Protein AF-A0A938KM50-F1 (afdb_monomer_lite)

pLDDT: mean 82.85, std 13.25, range [47.59, 97.44]

Radius of gyration: 20.13 Å; chains: 1; bounding box: 41×35×63 Å

Sequence (153 aa):
MSAPVLSPDGKWLAYYSIESGRREIFVSPFPNVTDGRWQISQEGGFQPLWSRDGKELFYVAGMAFPAPLMVATVQPDGGKFTVGARKPVWNANPPPPYFINTSALVTRTYDLSPDNQRFIVLKDVKPTDALEQIVIVQNWTEELKRRVPRPAK

Foldseek 3Di:
DADWDAALVRQKIWAWDCPVVATWIKIATPPCRVLDIDTAADQHWDAWDADNVRQKIWTFGHDDFPTFIKIWGWDDDPSDIDTHDIDTPDPDVVHDRQRDPPVVDNYHQKDADNVRPDMDGHRDDDPVRPDPDDDDDDPVVVVCVVPDDDPDD

Structure (mmCIF, N/CA/C/O backbone):
data_AF-A0A938KM50-F1
#
_entry.id   AF-A0A938KM50-F1
#
loop_
_atom_site.group_PDB
_atom_site.id
_atom_site.type_symbol
_atom_site.label_atom_id
_atom_site.label_alt_id
_atom_site.label_comp_id
_atom_site.label_asym_id
_atom_site.label_entity_id
_atom_site.label_seq_id
_atom_site.pdbx_PDB_ins_code
_atom_site.Cartn_x
_atom_site.Cartn_y
_atom_site.Cartn_z
_atom_site.occupancy
_atom_site.B_iso_or_equiv
_atom_site.auth_seq_id
_atom_site.auth_comp_id
_atom_site.auth_asym_id
_atom_site.auth_atom_id
_atom_site.pdbx_PDB_model_num
ATOM 1 N N . MET A 1 1 ? 7.347 12.741 -3.544 1.00 53.66 1 MET A N 1
ATOM 2 C CA . MET A 1 1 ? 6.291 12.304 -2.603 1.00 53.66 1 MET A 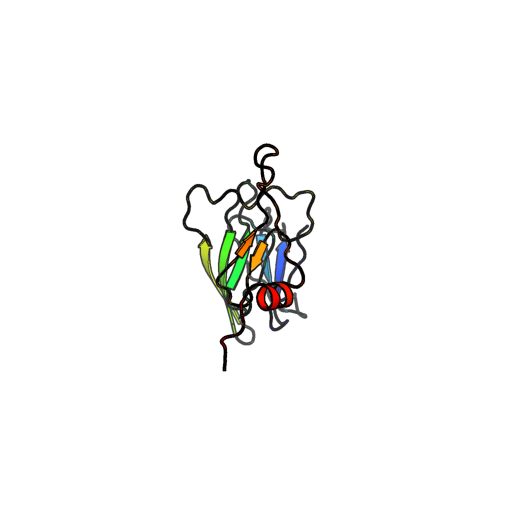CA 1
ATOM 3 C C . MET A 1 1 ? 5.400 11.335 -3.361 1.00 53.66 1 MET A C 1
ATOM 5 O O . MET A 1 1 ? 5.012 11.707 -4.455 1.00 53.66 1 MET A O 1
ATOM 9 N N . SER A 1 2 ? 5.143 10.113 -2.880 1.00 66.12 2 SER A N 1
ATOM 10 C CA . SER A 1 2 ? 4.123 9.249 -3.505 1.00 66.12 2 SER A CA 1
ATOM 11 C C . SER A 1 2 ? 2.729 9.684 -3.061 1.00 66.12 2 SER A C 1
ATOM 13 O O . SER A 1 2 ? 2.527 9.922 -1.870 1.00 66.12 2 SER A O 1
ATOM 15 N N . ALA A 1 3 ? 1.778 9.769 -3.988 1.00 77.25 3 ALA A N 1
ATOM 16 C CA . ALA A 1 3 ? 0.405 10.131 -3.654 1.00 77.25 3 ALA A CA 1
ATOM 17 C C . ALA A 1 3 ? -0.239 9.094 -2.705 1.00 77.25 3 ALA A C 1
ATOM 19 O O . ALA A 1 3 ? 0.058 7.899 -2.823 1.00 77.25 3 ALA A O 1
ATOM 20 N N . PRO A 1 4 ? -1.100 9.522 -1.765 1.00 90.44 4 PRO A N 1
ATOM 21 C CA . PRO A 1 4 ? -1.930 8.602 -1.000 1.00 90.44 4 PRO A CA 1
ATOM 22 C C . PRO A 1 4 ? -2.954 7.923 -1.925 1.00 90.44 4 PRO A C 1
ATOM 24 O O . PRO A 1 4 ? -3.322 8.473 -2.965 1.00 90.44 4 PRO A O 1
ATOM 27 N N . VAL A 1 5 ? -3.414 6.726 -1.563 1.00 94.31 5 VAL A N 1
ATOM 28 C CA . VAL A 1 5 ? -4.319 5.915 -2.394 1.00 94.31 5 VAL A CA 1
ATOM 29 C C . VAL A 1 5 ? -5.508 5.401 -1.590 1.00 94.31 5 VAL A C 1
ATOM 31 O O . VAL A 1 5 ? -5.349 4.880 -0.484 1.00 94.31 5 VAL A O 1
ATOM 34 N N . LEU A 1 6 ? -6.703 5.528 -2.163 1.00 95.44 6 LEU A N 1
ATOM 35 C CA . LEU A 1 6 ? -7.912 4.923 -1.614 1.00 95.44 6 LEU A CA 1
ATOM 36 C C . LEU A 1 6 ? -7.975 3.435 -1.971 1.00 95.44 6 LEU A C 1
ATOM 38 O O . LEU A 1 6 ? -7.536 3.011 -3.041 1.00 95.44 6 LEU A O 1
ATOM 42 N N . SER A 1 7 ? -8.530 2.660 -1.051 1.00 95.06 7 SER A N 1
ATOM 43 C CA . SER A 1 7 ? -8.966 1.280 -1.280 1.00 95.06 7 SER A CA 1
ATOM 44 C C . SER A 1 7 ? -10.073 1.220 -2.340 1.00 95.06 7 SER A C 1
ATOM 46 O O . SER A 1 7 ? -10.755 2.223 -2.567 1.00 95.06 7 SER A O 1
ATOM 48 N N . PRO A 1 8 ? -10.288 0.058 -2.988 1.00 94.56 8 PRO A N 1
ATOM 49 C CA . PRO A 1 8 ? -11.304 -0.086 -4.033 1.00 94.56 8 PRO A CA 1
ATOM 50 C C . PRO A 1 8 ? -12.728 0.259 -3.579 1.00 94.56 8 PRO A C 1
ATOM 52 O O . PRO A 1 8 ? -13.525 0.733 -4.383 1.00 94.56 8 PRO A O 1
ATOM 55 N N . ASP A 1 9 ? -13.043 0.043 -2.299 1.00 93.19 9 ASP A N 1
ATOM 56 C CA . ASP A 1 9 ? -14.339 0.382 -1.701 1.00 93.19 9 ASP A CA 1
ATOM 57 C C . ASP A 1 9 ? -14.418 1.830 -1.181 1.00 93.19 9 ASP A C 1
ATOM 59 O O . ASP A 1 9 ? -15.466 2.256 -0.695 1.00 93.19 9 ASP A O 1
ATOM 63 N N . GLY A 1 10 ? -13.320 2.588 -1.277 1.00 94.19 10 GLY A N 1
ATOM 64 C CA . GLY A 1 10 ? -13.217 3.978 -0.844 1.00 94.19 10 GLY A CA 1
ATOM 65 C C . GLY A 1 10 ? -13.193 4.189 0.672 1.00 94.19 10 GLY A C 1
ATOM 66 O O . GLY A 1 10 ? -13.206 5.341 1.102 1.00 94.19 10 GLY A O 1
ATOM 67 N N . LYS A 1 11 ? -13.149 3.129 1.492 1.00 93.38 11 LYS A N 1
ATOM 68 C CA . LYS A 1 11 ? -13.280 3.230 2.961 1.00 93.38 11 LYS A CA 1
ATOM 69 C C . LYS A 1 11 ? -11.959 3.366 3.706 1.00 93.38 11 LYS A C 1
ATOM 71 O O . LYS A 1 11 ? -11.952 3.653 4.899 1.00 93.38 11 LYS A O 1
ATOM 76 N N . TRP A 1 12 ? -10.846 3.151 3.017 1.00 95.12 12 TRP A N 1
ATOM 77 C CA . TRP A 1 12 ? -9.501 3.147 3.594 1.00 95.12 12 TRP A CA 1
ATOM 78 C C . TRP A 1 12 ? -8.533 3.955 2.749 1.00 95.12 12 TRP A C 1
ATOM 80 O O . TRP A 1 12 ? -8.498 3.795 1.528 1.00 95.12 12 TRP A O 1
ATOM 90 N N . LEU A 1 13 ? -7.711 4.764 3.409 1.00 95.81 13 LEU A N 1
ATOM 91 C CA . LEU A 1 13 ? -6.647 5.560 2.815 1.00 95.81 13 LEU A CA 1
ATOM 92 C C . LEU A 1 13 ? -5.294 4.960 3.190 1.00 95.81 13 LEU A C 1
ATOM 94 O O . LEU A 1 13 ? -4.959 4.900 4.371 1.00 95.81 13 LEU A O 1
ATOM 98 N N . ALA A 1 14 ? -4.503 4.561 2.197 1.00 95.94 14 ALA A N 1
ATOM 99 C CA . ALA A 1 14 ? -3.110 4.177 2.385 1.00 95.94 14 ALA A CA 1
ATOM 100 C C . ALA A 1 14 ? -2.182 5.339 2.017 1.00 95.94 14 ALA A C 1
ATOM 102 O O . ALA A 1 14 ? -2.334 5.977 0.974 1.00 95.94 14 ALA A O 1
ATOM 103 N N . TYR A 1 15 ? -1.199 5.607 2.865 1.00 94.06 15 TYR A N 1
ATOM 104 C CA . TYR A 1 15 ? -0.263 6.716 2.708 1.00 94.06 15 TYR A CA 1
ATOM 105 C C . TYR A 1 15 ? 1.056 6.385 3.401 1.00 94.06 15 TYR A C 1
ATOM 107 O O . TYR A 1 15 ? 1.122 5.437 4.178 1.00 94.06 15 TYR A O 1
ATOM 115 N N . TYR A 1 16 ? 2.112 7.152 3.133 1.00 91.56 16 TYR A N 1
ATOM 116 C CA . TYR A 1 16 ? 3.327 7.069 3.941 1.00 91.56 16 TYR A CA 1
ATOM 117 C C . TYR A 1 16 ? 3.451 8.286 4.856 1.00 91.56 16 TYR A C 1
ATOM 119 O O . TYR A 1 16 ? 3.029 9.385 4.500 1.00 91.56 16 TYR A O 1
ATOM 127 N N . SER A 1 17 ? 4.069 8.099 6.017 1.00 90.38 17 SER A N 1
ATOM 128 C CA . SER A 1 17 ? 4.442 9.174 6.941 1.00 90.38 17 SER A CA 1
ATOM 129 C C . SER A 1 17 ? 5.839 8.913 7.503 1.00 90.38 17 SER A C 1
ATOM 131 O O . SER A 1 17 ? 6.312 7.778 7.490 1.00 90.38 17 SER A O 1
ATOM 133 N N . ILE A 1 18 ? 6.515 9.974 7.947 1.00 89.69 18 ILE A N 1
ATOM 134 C CA . ILE A 1 18 ? 7.859 9.933 8.550 1.00 89.69 18 ILE A CA 1
ATOM 135 C C . ILE A 1 18 ? 7.843 10.085 10.076 1.00 89.69 18 ILE A C 1
ATOM 137 O O . ILE A 1 18 ? 8.901 10.170 10.689 1.00 89.69 18 ILE A O 1
ATOM 141 N N . GLU A 1 19 ? 6.664 10.131 10.695 1.00 84.56 19 GLU A N 1
ATOM 142 C CA . GLU A 1 19 ? 6.505 10.372 12.139 1.00 84.56 19 GLU A CA 1
ATOM 143 C C . GLU A 1 19 ? 7.198 9.324 13.020 1.00 84.56 19 GLU A C 1
ATOM 145 O O . GLU A 1 19 ? 7.619 9.635 14.127 1.00 84.56 19 GLU A O 1
ATOM 150 N N . SER A 1 20 ? 7.385 8.100 12.521 1.00 80.25 20 SER A N 1
ATOM 151 C CA . SER A 1 20 ? 8.136 7.038 13.202 1.00 80.25 20 SER A CA 1
ATOM 152 C C . SER A 1 20 ? 9.662 7.177 13.075 1.00 80.25 20 SER A C 1
ATOM 154 O O . SER A 1 20 ? 10.389 6.238 13.386 1.00 80.25 20 SER A O 1
ATOM 156 N N . GLY A 1 21 ? 10.172 8.299 12.553 1.00 86.19 21 GLY A N 1
ATOM 157 C CA . GLY A 1 21 ? 11.599 8.519 12.269 1.00 86.19 21 GLY A CA 1
ATOM 158 C C . GLY A 1 21 ? 12.087 7.898 10.952 1.00 86.19 21 GLY A C 1
ATOM 159 O O . GLY A 1 21 ? 13.230 8.100 10.547 1.00 86.19 21 GLY A O 1
ATOM 160 N N . ARG A 1 22 ? 11.215 7.171 10.244 1.00 88.94 22 ARG A N 1
ATOM 161 C CA . ARG A 1 22 ? 11.428 6.595 8.908 1.00 88.94 22 ARG A CA 1
ATOM 162 C C . ARG A 1 22 ? 10.114 6.640 8.134 1.00 88.94 22 ARG A C 1
ATOM 164 O O . ARG A 1 22 ? 9.051 6.565 8.735 1.00 88.94 22 ARG A O 1
ATOM 171 N N . ARG A 1 23 ? 10.187 6.749 6.801 1.00 89.50 23 ARG A N 1
ATOM 172 C CA . ARG A 1 23 ? 9.017 6.604 5.920 1.00 89.50 23 ARG A CA 1
ATOM 173 C C . ARG A 1 23 ? 8.403 5.227 6.111 1.00 89.50 23 ARG A C 1
ATOM 175 O O . ARG A 1 23 ? 9.030 4.267 5.694 1.00 89.50 23 ARG A O 1
ATOM 182 N N . GLU A 1 24 ? 7.209 5.139 6.668 1.00 94.19 24 GLU A N 1
ATOM 183 C CA . GLU A 1 24 ? 6.443 3.897 6.780 1.00 94.19 24 GLU A CA 1
ATOM 184 C C . GLU A 1 24 ? 5.068 4.078 6.131 1.00 94.19 24 GLU A C 1
ATOM 186 O O . GLU A 1 24 ? 4.515 5.179 6.144 1.00 94.19 24 GLU A O 1
ATOM 191 N N . ILE A 1 25 ? 4.518 3.002 5.570 1.00 95.44 25 ILE A N 1
ATOM 192 C CA . ILE A 1 25 ? 3.155 2.930 5.053 1.00 95.44 25 ILE A CA 1
ATOM 193 C C . ILE A 1 25 ? 2.188 2.734 6.213 1.00 95.44 25 ILE A C 1
ATOM 195 O O . ILE A 1 25 ? 2.353 1.830 7.035 1.00 95.44 25 ILE A O 1
ATOM 199 N N . PHE A 1 26 ? 1.140 3.539 6.221 1.00 95.69 26 PHE A N 1
ATOM 200 C CA . PHE A 1 26 ? 0.022 3.457 7.140 1.00 95.69 26 PHE A CA 1
ATOM 201 C C . PHE A 1 26 ? -1.289 3.375 6.367 1.00 95.69 26 PHE A C 1
ATOM 203 O O . PHE A 1 26 ? -1.384 3.825 5.223 1.00 95.69 26 PHE A O 1
ATOM 210 N N . VAL A 1 27 ? -2.298 2.815 7.024 1.00 96.06 27 VAL A N 1
ATOM 211 C CA . VAL A 1 27 ? -3.691 2.845 6.587 1.00 96.06 27 VAL A CA 1
ATOM 212 C C . VAL A 1 27 ? -4.537 3.505 7.668 1.00 96.06 27 VAL A C 1
ATOM 214 O O . VAL A 1 27 ? -4.340 3.222 8.848 1.00 96.06 27 VAL A O 1
ATOM 217 N N . SER A 1 28 ? -5.483 4.346 7.260 1.00 95.06 28 SER A N 1
ATOM 218 C CA . SER A 1 28 ? -6.514 4.942 8.118 1.00 95.06 28 SER A CA 1
ATOM 219 C C . SER A 1 28 ? -7.890 4.828 7.457 1.00 95.06 28 SER A C 1
ATOM 221 O O . SER A 1 28 ? -7.953 4.667 6.232 1.00 95.06 28 SER A O 1
ATOM 223 N N . PRO A 1 29 ? -8.997 4.907 8.218 1.00 94.50 29 PRO A N 1
ATOM 224 C CA . PRO A 1 29 ? -10.331 4.954 7.639 1.00 94.50 29 PRO A CA 1
ATOM 225 C C . PRO A 1 29 ? -10.491 6.235 6.815 1.00 94.50 29 PRO A C 1
ATOM 227 O O . PRO A 1 29 ? -9.834 7.243 7.069 1.00 94.50 29 PRO A O 1
ATOM 230 N N . PHE A 1 30 ? -11.368 6.211 5.822 1.00 93.62 30 PHE A N 1
ATOM 231 C CA . PHE A 1 30 ? -11.696 7.368 5.001 1.00 93.62 30 PHE A CA 1
ATOM 232 C C . PHE A 1 30 ? -13.220 7.493 4.873 1.00 93.62 30 PHE A C 1
ATOM 234 O O . PHE A 1 30 ? -13.888 6.485 4.635 1.00 93.62 30 PHE A O 1
ATOM 241 N N . PRO A 1 31 ? -13.791 8.700 5.037 1.00 93.75 31 PRO A N 1
ATOM 242 C CA . PRO A 1 31 ? -13.117 9.992 5.241 1.00 93.75 31 PRO A CA 1
ATOM 243 C C . PRO A 1 31 ? -12.597 10.242 6.669 1.00 93.75 31 PRO A C 1
ATOM 245 O O . PRO A 1 31 ? -11.815 11.169 6.873 1.00 93.75 31 PRO A O 1
ATOM 248 N N . ASN A 1 32 ? -12.978 9.419 7.649 1.00 92.75 32 ASN A N 1
ATOM 249 C CA . ASN A 1 32 ? -12.645 9.638 9.059 1.00 92.75 32 ASN A CA 1
ATOM 250 C C . ASN A 1 32 ? -11.219 9.176 9.419 1.00 92.75 32 ASN A C 1
ATOM 252 O O . ASN A 1 32 ? -11.019 8.208 10.153 1.00 92.75 32 ASN A O 1
ATOM 256 N N . VAL A 1 33 ? -10.206 9.880 8.917 1.00 92.62 33 VAL A N 1
ATOM 257 C CA . VAL A 1 33 ? -8.786 9.505 9.082 1.00 92.62 33 VAL A CA 1
ATOM 258 C C . VAL A 1 33 ? -8.287 9.506 10.534 1.00 92.62 33 VAL A C 1
ATOM 260 O O . VAL A 1 33 ? -7.219 8.968 10.813 1.00 92.62 33 VAL A O 1
ATOM 263 N N . THR A 1 34 ? -9.049 10.082 11.465 1.00 91.62 34 THR A N 1
ATOM 264 C CA . THR A 1 34 ? -8.740 10.131 12.902 1.00 91.62 34 THR A CA 1
ATOM 265 C C . THR A 1 34 ? -9.213 8.907 13.683 1.00 91.62 34 THR A C 1
ATOM 267 O O . THR A 1 34 ? -8.754 8.702 14.802 1.00 91.62 34 THR A O 1
ATOM 270 N N . ASP A 1 35 ? -10.099 8.084 13.112 1.00 91.06 35 ASP A N 1
ATOM 271 C CA . ASP A 1 35 ? -10.762 6.974 13.823 1.00 91.06 35 ASP A CA 1
ATOM 272 C C . ASP A 1 35 ? -9.856 5.744 13.987 1.00 91.06 35 ASP A C 1
ATOM 274 O O . ASP A 1 35 ? -10.210 4.763 14.641 1.00 91.06 35 ASP A O 1
ATOM 278 N N . GLY A 1 36 ? -8.666 5.779 13.393 1.00 91.31 36 GLY A N 1
ATOM 279 C CA . GLY A 1 36 ? -7.678 4.733 13.557 1.00 91.31 36 GLY A CA 1
ATOM 280 C C . GLY A 1 36 ? -6.510 4.878 12.602 1.00 91.31 36 GLY A C 1
ATOM 281 O O . GLY A 1 36 ? -6.558 5.588 11.593 1.00 91.31 36 GLY A O 1
ATOM 282 N N . ARG A 1 37 ? -5.430 4.178 12.932 1.00 92.56 37 ARG A N 1
ATOM 283 C CA . ARG A 1 37 ? -4.246 4.104 12.090 1.00 92.56 37 ARG A CA 1
ATOM 284 C C . ARG A 1 37 ? -3.535 2.784 12.312 1.00 92.56 37 ARG A C 1
ATOM 286 O O . ARG A 1 37 ? -3.231 2.418 13.445 1.00 92.56 37 ARG A O 1
ATOM 293 N N . TRP A 1 38 ? -3.219 2.106 11.220 1.00 94.75 38 TRP A N 1
ATOM 294 C CA . TRP A 1 38 ? -2.533 0.821 11.230 1.00 94.75 38 TRP A CA 1
ATOM 295 C C . TRP A 1 38 ? -1.254 0.914 10.421 1.00 94.75 38 TRP A C 1
ATOM 297 O O . TRP A 1 38 ? -1.262 1.330 9.264 1.00 94.75 38 TRP A O 1
ATOM 307 N N . GLN A 1 39 ? -0.145 0.525 11.039 1.00 95.56 39 GLN A N 1
ATOM 308 C CA . GLN A 1 39 ? 1.145 0.476 10.371 1.00 95.56 39 GLN A CA 1
ATOM 309 C C . GLN A 1 39 ? 1.244 -0.777 9.493 1.00 95.56 39 GLN A C 1
ATOM 311 O O . GLN A 1 39 ? 1.116 -1.913 9.962 1.00 95.56 39 GLN A O 1
ATOM 316 N N . ILE A 1 40 ? 1.498 -0.563 8.205 1.00 96.56 40 ILE A N 1
ATOM 317 C CA . ILE A 1 40 ? 1.627 -1.624 7.210 1.00 96.56 40 ILE A CA 1
ATOM 318 C C . ILE A 1 40 ? 3.084 -2.033 7.053 1.00 96.56 40 ILE A C 1
ATOM 320 O O . ILE A 1 40 ? 3.388 -3.203 7.244 1.00 96.56 40 ILE A O 1
ATOM 324 N N . SER A 1 41 ? 4.001 -1.116 6.749 1.00 95.00 41 SER A N 1
ATOM 325 C CA . SER A 1 41 ? 5.421 -1.467 6.612 1.00 95.00 41 SER A CA 1
ATOM 326 C C . SER A 1 41 ? 6.149 -1.391 7.956 1.00 95.00 41 SER A C 1
ATOM 328 O O . SER A 1 41 ? 5.747 -0.643 8.842 1.00 95.00 41 SER A O 1
ATOM 330 N N . GLN A 1 42 ? 7.205 -2.188 8.128 1.00 92.25 42 GLN A N 1
ATOM 331 C CA . GLN A 1 42 ? 7.997 -2.233 9.371 1.00 92.25 42 GLN A CA 1
ATOM 332 C C . GLN A 1 42 ? 9.478 -1.877 9.164 1.00 92.25 42 GLN A C 1
ATOM 334 O O . GLN A 1 42 ? 10.186 -1.602 10.128 1.00 92.25 42 GLN A O 1
ATOM 339 N N . GLU A 1 43 ? 9.944 -1.845 7.916 1.00 89.12 43 GLU A N 1
ATOM 340 C CA . GLU A 1 43 ? 11.348 -1.611 7.544 1.00 89.12 43 GLU A CA 1
ATOM 341 C C . GLU A 1 43 ? 11.481 -0.460 6.541 1.00 89.12 43 GLU A C 1
ATOM 343 O O . GLU A 1 43 ? 12.425 -0.363 5.760 1.00 89.12 43 GLU A O 1
ATOM 348 N N . GLY A 1 44 ? 10.511 0.441 6.561 1.00 90.31 44 GLY A N 1
ATOM 349 C CA . GLY A 1 44 ? 10.365 1.513 5.609 1.00 90.31 44 GLY A CA 1
ATOM 350 C C . GLY A 1 44 ? 9.446 1.141 4.452 1.00 90.31 44 GLY A C 1
ATOM 351 O O . GLY A 1 44 ? 9.329 -0.028 4.076 1.00 90.31 44 GLY A O 1
ATOM 352 N N . GLY A 1 45 ? 8.821 2.146 3.848 1.00 90.25 45 GLY A N 1
ATOM 353 C CA . GLY A 1 45 ? 8.038 1.937 2.646 1.00 90.25 45 GLY A CA 1
ATOM 354 C C . GLY A 1 45 ? 7.581 3.202 1.930 1.00 90.25 45 GLY A C 1
ATOM 355 O O . GLY A 1 45 ? 7.509 4.293 2.499 1.00 90.25 45 GLY A O 1
ATOM 356 N N . PHE A 1 46 ? 7.280 3.040 0.645 1.00 88.50 46 PHE A N 1
ATOM 357 C CA . PHE A 1 46 ? 6.728 4.071 -0.231 1.00 88.50 46 PHE A CA 1
ATOM 358 C C . PHE A 1 46 ? 5.869 3.440 -1.337 1.00 88.50 46 PHE A C 1
ATOM 360 O O . PHE A 1 46 ? 5.864 2.222 -1.518 1.00 88.50 46 PHE A O 1
ATOM 367 N N . GLN A 1 47 ? 5.142 4.284 -2.082 1.00 90.00 47 GLN A N 1
ATOM 368 C CA . GLN A 1 47 ? 4.334 3.870 -3.238 1.00 90.00 47 GLN A CA 1
ATOM 369 C C . GLN A 1 47 ? 3.306 2.760 -2.922 1.00 90.00 47 GLN A C 1
ATOM 371 O O . GLN A 1 47 ? 3.381 1.671 -3.498 1.00 90.00 47 GLN A O 1
ATOM 376 N N . PRO A 1 48 ? 2.342 3.016 -2.020 1.00 94.06 48 PRO A N 1
ATOM 377 C CA . PRO A 1 48 ? 1.294 2.047 -1.726 1.00 94.06 48 PRO A CA 1
ATOM 378 C C . PRO A 1 48 ? 0.392 1.782 -2.947 1.00 94.06 48 PRO A C 1
ATOM 380 O O . PRO A 1 48 ? 0.113 2.679 -3.752 1.00 94.06 48 PRO A O 1
ATOM 383 N N . LEU A 1 49 ? -0.096 0.548 -3.063 1.00 95.00 49 LEU A N 1
ATOM 384 C CA . LEU A 1 49 ? -1.109 0.130 -4.031 1.00 95.00 49 LEU A CA 1
ATOM 385 C C . LEU A 1 49 ? -2.015 -0.936 -3.417 1.00 95.00 49 LEU A C 1
ATOM 387 O O . LEU A 1 49 ? -1.542 -1.983 -2.985 1.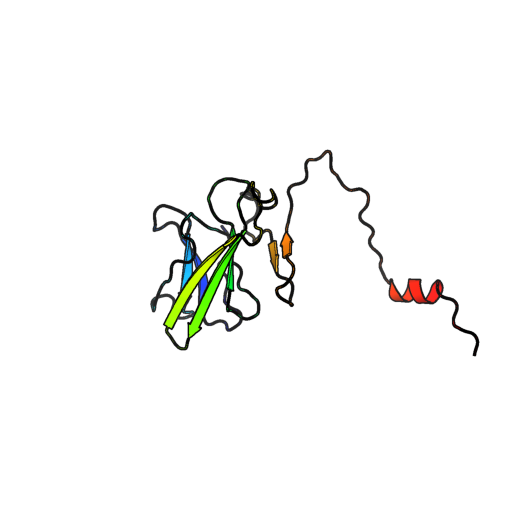00 95.00 49 LEU A O 1
ATOM 391 N N . TRP A 1 50 ? -3.322 -0.695 -3.430 1.00 96.06 50 TRP A N 1
ATOM 392 C CA . TRP A 1 50 ? -4.302 -1.716 -3.082 1.00 96.06 50 TRP A CA 1
ATOM 393 C C . TRP A 1 50 ? -4.452 -2.738 -4.210 1.00 96.06 50 TRP A C 1
ATOM 395 O O . TRP A 1 50 ? -4.536 -2.381 -5.386 1.00 96.06 50 TRP A O 1
ATOM 405 N N . SER A 1 51 ? -4.541 -4.009 -3.833 1.00 95.62 51 SER A N 1
ATOM 406 C CA . SER A 1 51 ? -5.157 -5.048 -4.665 1.00 95.62 51 SER A CA 1
ATOM 407 C C . SER A 1 51 ? -6.578 -4.656 -5.068 1.00 95.62 51 SER A C 1
ATOM 409 O O . SER A 1 51 ? -7.267 -3.918 -4.359 1.00 95.62 51 SER A O 1
ATOM 411 N N . ARG A 1 52 ? -7.051 -5.180 -6.203 1.00 93.38 52 ARG A N 1
ATOM 412 C CA . ARG A 1 52 ? -8.396 -4.866 -6.713 1.00 93.38 52 ARG A CA 1
ATOM 413 C C . ARG A 1 52 ? -9.522 -5.367 -5.813 1.00 93.38 52 ARG A C 1
ATOM 415 O O . ARG A 1 52 ? -10.599 -4.786 -5.832 1.00 93.38 52 ARG A O 1
ATOM 422 N N . ASP A 1 53 ? -9.274 -6.416 -5.034 1.00 92.62 53 ASP A N 1
ATOM 423 C CA . ASP A 1 53 ? -10.240 -6.972 -4.084 1.00 92.62 53 ASP A CA 1
ATOM 424 C C . ASP A 1 53 ? -10.133 -6.346 -2.681 1.00 92.62 53 ASP A C 1
ATOM 426 O O . ASP A 1 53 ? -10.930 -6.675 -1.805 1.00 92.62 53 ASP A O 1
ATOM 430 N N . GLY A 1 54 ? -9.168 -5.442 -2.466 1.00 93.62 54 GLY A N 1
ATOM 431 C CA . GLY A 1 54 ? -8.964 -4.726 -1.209 1.00 93.62 54 GLY A CA 1
ATOM 432 C C . GLY A 1 54 ? -8.375 -5.567 -0.073 1.00 93.62 54 GLY A C 1
ATOM 433 O O . GLY A 1 54 ? -8.347 -5.089 1.060 1.00 93.62 54 GLY A O 1
ATOM 434 N N . LYS A 1 55 ? -7.906 -6.795 -0.338 1.00 93.94 55 LYS A N 1
ATOM 435 C CA . LYS A 1 55 ? -7.412 -7.732 0.696 1.00 93.94 55 LYS A CA 1
ATOM 436 C C . LYS A 1 55 ? -5.900 -7.729 0.871 1.00 93.94 55 LYS A C 1
ATOM 438 O O . LYS A 1 55 ? -5.364 -8.335 1.796 1.00 93.94 55 LYS A O 1
ATOM 443 N N . GLU A 1 56 ? -5.199 -7.047 -0.017 1.00 96.44 56 GLU A N 1
ATOM 444 C CA . GLU A 1 56 ? -3.749 -6.906 -0.001 1.00 96.44 56 GLU A CA 1
ATOM 445 C C . GLU A 1 56 ? -3.333 -5.463 -0.295 1.00 96.44 56 GLU A C 1
ATOM 447 O O . GLU A 1 56 ? -3.958 -4.774 -1.111 1.00 96.44 56 GLU A O 1
ATOM 452 N N . LEU A 1 57 ? -2.243 -5.031 0.339 1.00 96.69 57 LEU A N 1
ATOM 453 C CA . LEU A 1 57 ? -1.572 -3.767 0.068 1.00 96.69 57 LEU A CA 1
ATOM 454 C C . LEU A 1 57 ? -0.120 -4.025 -0.342 1.00 96.69 57 LEU A C 1
ATOM 456 O O . LEU A 1 57 ? 0.674 -4.568 0.430 1.00 96.69 57 LEU A O 1
ATOM 460 N N . PHE A 1 58 ? 0.223 -3.595 -1.550 1.00 95.31 58 PHE A N 1
ATOM 461 C CA . PHE A 1 58 ? 1.569 -3.632 -2.100 1.00 95.31 58 PHE A CA 1
ATOM 462 C C . PHE A 1 58 ? 2.306 -2.333 -1.791 1.00 95.31 58 PHE A C 1
ATOM 464 O O . PHE A 1 58 ? 1.702 -1.258 -1.748 1.00 95.31 58 PHE A O 1
ATOM 471 N N . TYR A 1 59 ? 3.611 -2.424 -1.563 1.00 93.31 59 TYR A N 1
ATOM 472 C CA . TYR A 1 59 ? 4.471 -1.268 -1.329 1.00 93.31 59 TYR A CA 1
ATOM 473 C C . TYR A 1 59 ? 5.930 -1.615 -1.605 1.00 93.31 59 TYR A C 1
ATOM 475 O O . TYR A 1 59 ? 6.347 -2.763 -1.466 1.00 93.31 59 TYR A O 1
ATOM 483 N N . VAL A 1 60 ? 6.728 -0.615 -1.962 1.00 89.88 60 VAL A N 1
ATOM 484 C CA . VAL A 1 60 ? 8.179 -0.784 -2.075 1.00 89.88 60 VAL A CA 1
ATOM 485 C C . VAL A 1 60 ? 8.790 -0.570 -0.696 1.00 89.88 60 VAL A C 1
ATOM 487 O O . VAL A 1 60 ? 8.496 0.447 -0.069 1.00 89.88 60 VAL A O 1
ATOM 490 N N . ALA A 1 61 ? 9.590 -1.517 -0.206 1.00 88.94 61 ALA A N 1
ATOM 491 C CA . ALA A 1 61 ? 10.166 -1.483 1.139 1.00 88.94 61 ALA A CA 1
ATOM 492 C C . ALA A 1 61 ? 11.575 -0.881 1.189 1.00 88.94 61 ALA A C 1
ATOM 494 O O . ALA A 1 61 ? 12.356 -0.991 0.249 1.00 88.94 61 ALA A O 1
ATOM 495 N N . GLY A 1 62 ? 11.920 -0.303 2.339 1.00 83.44 62 GLY A N 1
ATOM 496 C CA . GLY A 1 62 ? 13.259 0.217 2.600 1.00 83.44 62 GLY A CA 1
ATOM 497 C C . GLY A 1 62 ? 13.518 1.626 2.064 1.00 83.44 62 GLY A C 1
ATOM 498 O O . GLY A 1 62 ? 12.643 2.317 1.539 1.00 83.44 62 GLY A O 1
ATOM 499 N N . MET A 1 63 ? 14.757 2.079 2.259 1.00 73.25 63 MET A N 1
ATOM 500 C CA . MET A 1 63 ? 15.264 3.359 1.743 1.00 73.25 63 MET A CA 1
ATOM 501 C C . MET A 1 63 ? 16.448 3.201 0.779 1.00 73.25 63 MET A C 1
ATOM 503 O O . MET A 1 63 ? 16.867 4.186 0.174 1.00 73.25 63 MET A O 1
ATOM 507 N N . ALA A 1 64 ? 16.990 1.987 0.660 1.00 75.50 64 ALA A N 1
ATOM 508 C CA . ALA A 1 64 ? 18.096 1.657 -0.228 1.00 75.50 64 ALA A CA 1
ATOM 509 C C . ALA A 1 64 ? 17.567 1.074 -1.541 1.00 75.50 64 ALA A C 1
ATOM 511 O O . ALA A 1 64 ? 16.521 0.428 -1.560 1.00 75.50 64 ALA A O 1
ATOM 512 N N . PHE A 1 65 ? 18.307 1.297 -2.624 1.00 75.94 65 PHE A N 1
ATOM 513 C CA . PHE A 1 65 ? 17.985 0.772 -3.944 1.00 75.94 65 PHE A CA 1
ATOM 514 C C . PHE A 1 65 ? 19.059 -0.235 -4.384 1.00 75.94 65 PHE A C 1
ATOM 516 O O . PHE A 1 65 ? 20.242 0.020 -4.145 1.00 75.94 65 PHE A O 1
ATOM 523 N N . PRO A 1 66 ? 18.683 -1.346 -5.039 1.00 76.38 66 PRO A N 1
ATOM 524 C CA . PRO A 1 66 ? 17.314 -1.735 -5.380 1.00 76.38 66 PRO A CA 1
ATOM 525 C C . PRO A 1 66 ? 16.486 -2.136 -4.152 1.00 76.38 66 PRO A C 1
ATOM 527 O O . PRO A 1 66 ? 17.016 -2.652 -3.171 1.00 76.38 66 PRO A O 1
ATOM 530 N N . ALA A 1 67 ? 15.183 -1.880 -4.222 1.00 80.38 67 ALA A N 1
ATOM 531 C CA . ALA A 1 67 ? 14.248 -2.123 -3.129 1.00 80.38 67 ALA A CA 1
ATOM 532 C C . ALA A 1 67 ? 13.291 -3.283 -3.459 1.00 80.38 67 ALA A C 1
ATOM 534 O O . ALA A 1 67 ? 12.865 -3.404 -4.611 1.00 80.38 67 ALA A O 1
ATOM 535 N N . PRO A 1 68 ? 12.915 -4.136 -2.491 1.00 86.38 68 PRO A N 1
ATOM 536 C CA . PRO A 1 68 ? 11.928 -5.182 -2.726 1.00 86.38 68 PRO A CA 1
ATOM 537 C C . PRO A 1 68 ? 10.508 -4.605 -2.805 1.00 86.38 68 PRO A C 1
ATOM 539 O O . PRO A 1 68 ? 10.139 -3.709 -2.041 1.00 86.38 68 PRO A O 1
ATOM 542 N N . LEU A 1 69 ? 9.681 -5.178 -3.682 1.00 89.56 69 LEU A N 1
ATOM 543 C CA . LEU A 1 69 ? 8.230 -5.030 -3.593 1.00 89.56 69 LEU A CA 1
ATOM 544 C C . LEU A 1 69 ? 7.701 -6.012 -2.555 1.00 89.56 69 LEU A C 1
ATOM 546 O O . LEU A 1 69 ? 7.958 -7.215 -2.633 1.00 89.56 69 LEU A O 1
ATOM 550 N N . MET A 1 70 ? 6.938 -5.491 -1.612 1.00 93.44 70 MET A N 1
ATOM 551 C CA . MET A 1 70 ? 6.315 -6.236 -0.533 1.00 93.44 70 MET A CA 1
ATOM 552 C C . MET A 1 70 ? 4.806 -6.253 -0.717 1.00 93.44 70 MET A C 1
ATOM 554 O O . MET A 1 70 ? 4.226 -5.340 -1.304 1.00 93.44 70 MET A O 1
ATOM 558 N N . VAL A 1 71 ? 4.178 -7.281 -0.162 1.00 95.75 71 VAL A N 1
ATOM 559 C CA . VAL A 1 71 ? 2.732 -7.382 -0.004 1.00 95.75 71 VAL A CA 1
ATOM 560 C C . VAL A 1 71 ? 2.403 -7.617 1.463 1.00 95.75 71 VAL A C 1
ATOM 562 O O . VAL A 1 71 ? 3.035 -8.448 2.120 1.00 95.75 71 VAL A O 1
ATOM 565 N N . ALA A 1 72 ? 1.421 -6.880 1.973 1.00 97.44 72 ALA A N 1
ATOM 566 C CA . ALA A 1 72 ? 0.795 -7.119 3.264 1.00 97.44 72 ALA A CA 1
ATOM 567 C C . ALA A 1 72 ? -0.658 -7.553 3.057 1.00 97.44 72 ALA A C 1
ATOM 569 O O . ALA A 1 72 ? -1.412 -6.869 2.367 1.00 97.44 72 ALA A O 1
ATOM 570 N N . THR A 1 73 ? -1.071 -8.654 3.685 1.00 96.75 73 THR A N 1
ATOM 571 C CA . THR A 1 73 ? -2.493 -9.030 3.729 1.00 96.75 73 THR A CA 1
ATOM 572 C C . THR A 1 73 ? -3.227 -8.125 4.709 1.00 96.75 73 THR A C 1
ATOM 574 O O . THR A 1 73 ? -2.738 -7.898 5.819 1.00 96.75 73 THR A O 1
ATOM 577 N N . VAL A 1 74 ? -4.409 -7.656 4.339 1.00 95.69 74 VAL A N 1
ATOM 578 C CA . VAL A 1 74 ? -5.241 -6.765 5.146 1.00 95.69 74 VAL A CA 1
ATOM 579 C C . VAL A 1 74 ? -6.678 -7.268 5.152 1.00 95.69 74 VAL A C 1
ATOM 581 O O . VAL A 1 74 ? -7.197 -7.722 4.135 1.00 95.69 74 VAL A O 1
ATOM 584 N N . GLN A 1 75 ? -7.322 -7.219 6.314 1.00 90.81 75 GLN A N 1
ATOM 585 C CA . GLN A 1 75 ? -8.733 -7.573 6.450 1.00 90.81 75 GLN A CA 1
ATOM 586 C C . GLN A 1 75 ? -9.474 -6.385 7.058 1.00 90.81 75 GLN A C 1
ATOM 588 O O . GLN A 1 75 ? -9.435 -6.186 8.277 1.00 90.81 75 GLN A O 1
ATOM 593 N N . PRO A 1 76 ? -10.108 -5.562 6.211 1.00 79.31 76 PRO A N 1
ATOM 594 C CA . PRO A 1 76 ? -11.065 -4.576 6.670 1.00 79.31 76 PRO A CA 1
ATOM 595 C C . PRO A 1 76 ? -12.405 -5.265 6.971 1.00 79.31 76 PRO A C 1
ATOM 597 O O . PRO A 1 76 ? -13.071 -5.758 6.065 1.00 79.31 76 PRO A O 1
ATOM 600 N N . ASP A 1 77 ? -12.813 -5.289 8.237 1.00 71.94 77 ASP A N 1
ATOM 601 C CA . ASP A 1 77 ? -14.097 -5.832 8.690 1.00 71.94 77 ASP A CA 1
ATOM 602 C C . ASP A 1 77 ? -14.875 -4.776 9.482 1.00 71.94 77 ASP A C 1
ATOM 604 O O . ASP A 1 77 ? -14.623 -4.565 10.667 1.00 71.94 77 ASP A O 1
ATOM 608 N N . GLY A 1 78 ? -15.801 -4.077 8.816 1.00 59.22 78 GLY A N 1
ATOM 609 C CA . GLY A 1 78 ? -16.883 -3.328 9.474 1.00 59.22 78 GLY A CA 1
ATOM 610 C C . GLY A 1 78 ? -16.486 -2.313 10.562 1.00 59.22 78 GLY A C 1
ATOM 611 O O . GLY A 1 78 ? -17.324 -1.986 11.394 1.00 59.22 78 GLY A O 1
ATOM 612 N N . GLY A 1 79 ? -15.237 -1.830 10.584 1.00 61.72 79 GLY A N 1
ATOM 613 C CA . GLY A 1 79 ? -14.692 -0.938 11.624 1.00 61.72 79 GLY A CA 1
ATOM 614 C C . GLY A 1 79 ? -13.445 -1.473 12.343 1.00 61.72 79 GLY A C 1
ATOM 615 O O . GLY A 1 79 ? -12.769 -0.726 13.045 1.00 61.72 79 GLY A O 1
ATOM 616 N N . LYS A 1 80 ? -13.083 -2.742 12.138 1.00 76.69 80 LYS A N 1
ATOM 617 C CA . LYS A 1 80 ? -11.796 -3.319 12.538 1.00 76.69 80 LYS A CA 1
ATOM 618 C C . LYS A 1 80 ? -10.919 -3.497 11.307 1.00 76.69 80 LYS A C 1
ATOM 620 O O . LYS A 1 80 ? -11.363 -4.004 10.283 1.00 76.69 80 LYS A O 1
ATOM 625 N N . PHE A 1 81 ? -9.663 -3.089 11.415 1.00 89.69 81 PHE A N 1
ATOM 626 C CA . PHE A 1 81 ? -8.657 -3.331 10.391 1.00 89.69 81 PHE A CA 1
ATOM 627 C C . PHE A 1 81 ? -7.566 -4.201 10.994 1.00 89.69 81 PHE A C 1
ATOM 629 O O . PHE A 1 81 ? -7.003 -3.863 12.039 1.00 89.69 81 PHE A O 1
ATOM 636 N N . THR A 1 82 ? -7.271 -5.331 10.361 1.00 93.56 82 THR A N 1
ATOM 637 C CA . THR A 1 82 ? -6.158 -6.184 10.778 1.00 93.56 82 THR A CA 1
ATOM 638 C C . THR A 1 82 ? -5.110 -6.252 9.682 1.00 93.56 82 THR A C 1
ATOM 640 O O . THR A 1 82 ? -5.419 -6.320 8.491 1.00 93.56 82 THR A O 1
ATOM 643 N N . VAL A 1 83 ? -3.845 -6.208 10.104 1.00 96.19 83 VAL A N 1
ATOM 644 C CA . VAL A 1 83 ? -2.695 -6.365 9.214 1.00 96.19 83 VAL A CA 1
ATOM 645 C C . VAL A 1 83 ? -2.093 -7.735 9.469 1.00 96.19 83 VAL A C 1
ATOM 647 O O . VAL A 1 83 ? -1.583 -7.996 10.559 1.00 96.19 83 VAL A O 1
ATOM 650 N N . GLY A 1 84 ? -2.164 -8.604 8.470 1.00 95.19 84 GLY A N 1
ATOM 651 C CA . GLY A 1 84 ? -1.609 -9.950 8.525 1.00 95.19 84 GLY A CA 1
ATOM 652 C C . GLY A 1 84 ? -0.136 -10.003 8.114 1.00 95.19 84 GLY A C 1
ATOM 653 O O . GLY A 1 84 ? 0.656 -9.103 8.407 1.00 95.19 84 GLY A O 1
ATOM 654 N N . ALA A 1 85 ? 0.244 -11.092 7.448 1.00 94.31 85 ALA A N 1
ATOM 655 C CA . ALA A 1 85 ? 1.626 -11.342 7.056 1.00 94.31 85 ALA A CA 1
ATOM 656 C C . ALA A 1 85 ? 2.125 -10.324 6.019 1.00 94.31 85 ALA A C 1
ATOM 658 O O . ALA A 1 85 ? 1.370 -9.869 5.158 1.00 94.31 85 ALA A O 1
ATOM 659 N N . ARG A 1 86 ? 3.424 -10.011 6.095 1.00 95.50 86 ARG A N 1
ATOM 660 C CA . ARG A 1 86 ? 4.160 -9.199 5.120 1.00 95.50 86 ARG A CA 1
ATOM 661 C C . ARG A 1 86 ? 5.219 -10.081 4.479 1.00 95.50 86 ARG A C 1
ATOM 663 O O . ARG A 1 86 ? 5.978 -10.728 5.197 1.00 95.50 86 ARG A O 1
ATOM 670 N N . LYS A 1 87 ? 5.271 -10.129 3.154 1.00 93.81 87 LYS A N 1
ATOM 671 C CA . LYS A 1 87 ? 6.256 -10.938 2.424 1.00 93.81 87 LYS A CA 1
ATOM 672 C C . LYS A 1 87 ? 6.682 -10.242 1.134 1.00 93.81 87 LYS A C 1
ATOM 674 O O . LYS A 1 87 ? 5.904 -9.445 0.605 1.00 93.81 87 LYS A O 1
ATOM 679 N N . PRO A 1 88 ? 7.884 -10.524 0.614 1.00 91.62 88 PRO A N 1
ATOM 680 C CA . PRO A 1 88 ? 8.260 -10.041 -0.704 1.00 91.62 88 PRO A CA 1
ATOM 681 C C . PRO A 1 88 ? 7.371 -10.684 -1.775 1.00 91.62 88 PRO A C 1
ATOM 683 O O . PRO A 1 88 ? 7.009 -11.859 -1.676 1.00 91.62 88 PRO A O 1
ATOM 686 N N . VAL A 1 89 ? 7.021 -9.911 -2.805 1.00 90.44 89 VAL A N 1
ATOM 687 C CA . VAL A 1 89 ? 6.257 -10.403 -3.966 1.00 90.44 89 VAL A CA 1
ATOM 688 C C . VAL A 1 89 ? 7.073 -11.433 -4.748 1.00 90.44 89 VAL A C 1
ATOM 690 O O . VAL A 1 89 ? 6.529 -12.432 -5.212 1.00 90.44 89 VAL A O 1
ATOM 693 N N . TRP A 1 90 ? 8.389 -11.227 -4.836 1.00 84.56 90 TRP A N 1
ATOM 694 C CA . TRP A 1 90 ? 9.324 -12.181 -5.427 1.00 84.56 90 TRP A CA 1
ATOM 695 C C . TRP A 1 90 ? 10.274 -12.716 -4.369 1.00 84.56 90 TRP A C 1
ATOM 697 O O . TRP A 1 90 ? 10.925 -11.949 -3.665 1.00 84.56 90 TRP A O 1
ATOM 707 N N . ASN A 1 91 ? 10.416 -14.037 -4.310 1.00 74.94 91 ASN A N 1
ATOM 708 C CA . ASN A 1 91 ? 11.426 -14.677 -3.478 1.00 74.94 91 ASN A CA 1
ATOM 709 C C . ASN A 1 91 ? 12.777 -14.710 -4.218 1.00 74.94 91 ASN A C 1
ATOM 711 O O . ASN A 1 91 ? 13.205 -15.759 -4.694 1.00 74.94 91 ASN A O 1
ATOM 715 N N . ALA A 1 92 ? 13.400 -13.543 -4.397 1.00 68.06 92 ALA A N 1
ATOM 716 C CA . ALA A 1 92 ? 14.691 -13.386 -5.068 1.00 68.06 92 ALA A CA 1
ATOM 717 C C . ALA A 1 92 ? 15.665 -12.592 -4.187 1.00 68.06 92 ALA A C 1
ATOM 719 O O . ALA A 1 92 ? 15.273 -11.611 -3.553 1.00 68.06 92 ALA A O 1
ATOM 720 N N . ASN A 1 93 ? 16.931 -13.019 -4.158 1.00 65.69 93 ASN A N 1
ATOM 721 C CA . ASN A 1 93 ? 18.004 -12.366 -3.412 1.00 65.69 93 ASN A CA 1
ATOM 722 C C . ASN A 1 93 ? 19.255 -12.200 -4.308 1.00 65.69 93 ASN A C 1
ATOM 724 O O . ASN A 1 93 ? 19.860 -13.215 -4.661 1.00 65.69 93 ASN A O 1
ATOM 728 N N . PRO A 1 94 ? 19.654 -10.969 -4.684 1.00 66.38 94 PRO A N 1
ATOM 729 C CA . PRO A 1 94 ? 19.008 -9.704 -4.335 1.00 66.38 94 PRO A CA 1
ATOM 730 C C . PRO A 1 94 ? 17.626 -9.564 -5.000 1.00 66.38 94 PRO A C 1
ATOM 732 O O . PRO A 1 94 ? 17.372 -10.203 -6.027 1.00 66.38 94 PRO A O 1
ATOM 735 N N . PRO A 1 95 ? 16.719 -8.746 -4.434 1.00 66.00 95 PRO A N 1
ATOM 736 C CA . PRO A 1 95 ? 15.455 -8.445 -5.086 1.00 66.00 95 PRO A CA 1
ATOM 737 C C . PRO A 1 95 ? 15.719 -7.892 -6.493 1.00 66.00 95 PRO A C 1
ATOM 739 O O . PRO A 1 95 ? 16.728 -7.206 -6.705 1.00 66.00 95 PRO A O 1
ATOM 742 N N . PRO A 1 96 ? 14.839 -8.178 -7.467 1.00 68.62 96 PRO A N 1
ATOM 743 C CA . PRO A 1 96 ? 15.044 -7.716 -8.827 1.00 68.62 96 PRO A CA 1
ATOM 744 C C . PRO A 1 96 ? 15.215 -6.190 -8.842 1.00 68.62 96 PRO A C 1
ATOM 746 O O . PRO A 1 96 ? 14.465 -5.498 -8.145 1.00 68.62 96 PRO A O 1
ATOM 749 N N . PRO A 1 97 ? 16.159 -5.637 -9.624 1.00 65.88 97 PRO A N 1
ATOM 750 C CA . PRO A 1 97 ? 16.532 -4.227 -9.549 1.00 65.88 97 PRO A CA 1
ATOM 751 C C . PRO A 1 97 ? 15.520 -3.298 -10.239 1.00 65.88 97 PRO A C 1
ATOM 753 O O . PRO A 1 97 ? 15.896 -2.346 -10.913 1.00 65.88 97 PRO A O 1
ATOM 756 N N . TYR A 1 98 ? 14.225 -3.593 -10.129 1.00 68.88 98 TYR A N 1
ATOM 757 C CA . TYR A 1 98 ? 13.176 -2.846 -10.814 1.00 68.88 98 TYR A CA 1
ATOM 758 C C . TYR A 1 98 ? 12.815 -1.550 -10.090 1.00 68.88 98 TYR A C 1
ATOM 760 O O . TYR A 1 98 ? 12.456 -0.571 -10.728 1.00 68.88 98 TYR A O 1
ATOM 768 N N . PHE A 1 99 ? 12.928 -1.508 -8.763 1.00 70.38 99 PHE A N 1
ATOM 769 C CA . PHE A 1 99 ? 12.581 -0.311 -8.003 1.00 70.38 99 PHE A CA 1
ATOM 770 C C . PHE A 1 99 ? 13.841 0.508 -7.794 1.00 70.38 99 PHE A C 1
ATOM 772 O O . PHE A 1 99 ? 14.743 0.096 -7.066 1.00 70.38 99 PHE A O 1
ATOM 779 N N . ILE A 1 100 ? 13.895 1.641 -8.484 1.00 64.12 100 ILE A N 1
ATOM 780 C CA . ILE A 1 100 ? 15.032 2.558 -8.537 1.00 64.12 100 ILE A CA 1
ATOM 781 C C . ILE A 1 100 ? 14.720 3.865 -7.820 1.00 64.12 100 ILE A C 1
ATOM 783 O O . ILE A 1 100 ? 13.563 4.164 -7.514 1.00 64.12 100 ILE A O 1
ATOM 787 N N . ASN A 1 101 ? 15.759 4.662 -7.563 1.00 61.41 101 ASN A N 1
ATOM 788 C CA . ASN A 1 101 ? 15.596 5.978 -6.967 1.00 61.41 101 ASN A CA 1
ATOM 789 C C . ASN A 1 101 ? 14.916 6.927 -7.951 1.00 61.41 101 ASN A C 1
ATOM 791 O O . ASN A 1 101 ? 15.562 7.628 -8.724 1.00 61.41 101 ASN A O 1
ATOM 795 N N . THR A 1 102 ? 13.593 6.979 -7.897 1.00 57.72 102 THR A N 1
ATOM 796 C CA . THR A 1 102 ? 12.813 7.908 -8.702 1.00 57.72 102 THR A CA 1
ATOM 797 C C . THR A 1 102 ? 12.595 9.215 -7.960 1.00 57.72 102 THR A C 1
ATOM 799 O O . THR A 1 102 ? 11.474 9.705 -7.912 1.00 57.72 102 THR A O 1
ATOM 802 N N . SER A 1 103 ? 13.632 9.804 -7.362 1.00 53.56 103 SER A N 1
ATOM 803 C CA . SER A 1 103 ? 13.540 11.130 -6.727 1.00 53.56 103 SER A CA 1
ATOM 804 C C . SER A 1 103 ? 12.893 12.189 -7.640 1.00 53.56 103 SER A C 1
ATOM 806 O O . SER A 1 103 ? 12.276 13.124 -7.134 1.00 53.56 103 SER A O 1
ATOM 808 N N . ALA A 1 104 ? 12.948 11.992 -8.964 1.00 51.25 104 ALA A N 1
ATOM 809 C CA . ALA A 1 104 ? 12.251 12.783 -9.979 1.00 51.25 104 ALA A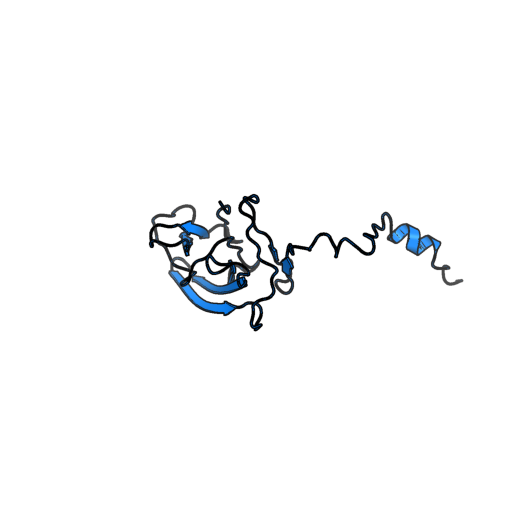 CA 1
ATOM 810 C C . ALA A 1 104 ? 10.777 12.390 -10.254 1.00 51.25 104 ALA A C 1
ATOM 812 O O . ALA A 1 104 ? 10.026 13.206 -10.781 1.00 51.25 104 ALA A O 1
ATOM 813 N N . LEU A 1 105 ? 10.328 11.173 -9.917 1.00 55.38 105 LEU A N 1
ATOM 814 C CA . LEU A 1 105 ? 8.940 10.735 -10.103 1.00 55.38 105 LEU A CA 1
ATOM 815 C C . LEU A 1 105 ? 8.155 10.847 -8.792 1.00 55.38 105 LEU A C 1
ATOM 817 O O . LEU A 1 105 ? 8.411 10.163 -7.802 1.00 55.38 105 LEU A O 1
ATOM 821 N N . VAL A 1 106 ? 7.115 11.676 -8.813 1.00 58.91 106 VAL A N 1
ATOM 822 C CA . VAL A 1 106 ? 6.097 11.780 -7.750 1.00 58.91 106 VAL A CA 1
ATOM 823 C C . VAL A 1 106 ? 5.087 10.619 -7.760 1.00 58.91 106 VAL A C 1
ATOM 825 O O . VAL A 1 106 ? 4.138 10.608 -6.980 1.00 58.91 106 VAL A O 1
ATOM 828 N N . THR A 1 107 ? 5.273 9.622 -8.627 1.00 69.75 107 THR A N 1
ATOM 829 C CA . THR A 1 107 ? 4.294 8.556 -8.877 1.00 69.75 107 THR A CA 1
ATOM 830 C C . THR A 1 107 ? 4.830 7.160 -8.549 1.00 69.75 107 THR A C 1
ATOM 832 O O . THR A 1 107 ? 6.018 6.964 -8.287 1.00 69.75 107 THR A O 1
ATOM 835 N N . ARG A 1 108 ? 3.918 6.187 -8.519 1.00 83.62 108 ARG A N 1
ATOM 836 C CA . ARG A 1 108 ? 4.203 4.758 -8.384 1.00 83.62 108 ARG A CA 1
ATOM 837 C C . ARG A 1 108 ? 4.903 4.243 -9.646 1.00 83.62 108 ARG A C 1
ATOM 839 O O . ARG A 1 108 ? 4.506 4.595 -10.751 1.00 83.62 108 ARG A O 1
ATOM 846 N N . THR A 1 109 ? 5.930 3.408 -9.489 1.00 82.69 109 THR A N 1
ATOM 847 C CA . THR A 1 109 ? 6.711 2.845 -10.613 1.00 82.69 109 THR A CA 1
ATOM 848 C C . THR A 1 109 ? 6.237 1.462 -11.045 1.00 82.69 109 THR A C 1
ATOM 850 O O . THR A 1 109 ? 6.906 0.789 -11.825 1.00 82.69 109 THR A O 1
ATOM 853 N N . TYR A 1 110 ? 5.096 1.019 -10.530 1.00 88.56 110 TYR A N 1
ATOM 854 C CA . TYR A 1 110 ? 4.503 -0.269 -10.840 1.00 88.56 110 TYR A CA 1
ATOM 855 C C . TYR A 1 110 ? 2.978 -0.193 -10.827 1.00 88.56 110 TYR A C 1
ATOM 857 O O . TYR A 1 110 ? 2.390 0.709 -10.229 1.00 88.56 110 TYR A O 1
ATOM 865 N N . ASP A 1 111 ? 2.325 -1.151 -11.467 1.00 90.69 111 ASP A N 1
ATOM 866 C CA . ASP A 1 111 ? 0.886 -1.338 -11.325 1.00 90.69 111 ASP A CA 1
ATOM 867 C C . ASP A 1 111 ? 0.510 -2.814 -11.392 1.00 90.69 111 ASP A C 1
ATOM 869 O O . ASP A 1 111 ? 1.268 -3.640 -11.907 1.00 90.69 111 ASP A O 1
ATOM 873 N N . LEU A 1 112 ? -0.661 -3.129 -10.848 1.00 92.56 112 LEU A N 1
ATOM 874 C CA . LEU A 1 112 ? -1.204 -4.480 -10.780 1.00 92.56 112 LEU A CA 1
ATOM 875 C C . LEU A 1 112 ? -2.274 -4.670 -11.861 1.00 92.56 112 LEU A C 1
ATOM 877 O O . LEU A 1 112 ? -3.166 -3.828 -12.028 1.00 92.56 112 LEU A O 1
ATOM 881 N N . SER A 1 113 ? -2.201 -5.788 -12.580 1.00 91.75 113 SER A N 1
ATOM 882 C CA . SER A 1 113 ? -3.197 -6.171 -13.578 1.00 91.75 113 SER A CA 1
ATOM 883 C C . SER A 1 113 ? -4.595 -6.329 -12.961 1.00 91.75 113 SER A C 1
ATOM 885 O O . SER A 1 113 ? -4.716 -6.624 -11.772 1.00 91.75 113 SER A O 1
ATOM 887 N N . PRO A 1 114 ? -5.677 -6.179 -13.750 1.00 89.25 114 PRO A N 1
ATOM 888 C CA . PRO A 1 114 ? -7.045 -6.309 -13.236 1.00 89.25 114 PRO A CA 1
ATOM 889 C C . PRO A 1 114 ? -7.354 -7.658 -12.569 1.00 89.25 114 PRO A C 1
ATOM 891 O O . PRO A 1 114 ? -8.228 -7.725 -11.713 1.00 89.25 114 PRO A O 1
ATOM 894 N N . ASP A 1 115 ? -6.634 -8.715 -12.959 1.00 91.00 115 ASP A N 1
ATOM 895 C CA . ASP A 1 115 ? -6.743 -10.073 -12.412 1.00 91.00 115 ASP A CA 1
ATOM 896 C C . ASP A 1 115 ? -5.910 -10.300 -11.129 1.00 91.00 115 ASP A C 1
ATOM 898 O O . ASP A 1 115 ? -5.944 -11.395 -10.577 1.00 91.00 115 ASP A O 1
ATOM 902 N N . ASN A 1 116 ? -5.177 -9.290 -10.641 1.00 89.25 116 ASN A N 1
ATOM 903 C CA . ASN A 1 116 ? -4.241 -9.358 -9.509 1.00 89.25 116 ASN A CA 1
ATOM 904 C C . ASN A 1 116 ? -3.062 -10.343 -9.671 1.00 89.25 116 ASN A C 1
ATOM 906 O O . ASN A 1 116 ? -2.401 -10.664 -8.686 1.00 89.25 116 ASN A O 1
ATOM 910 N N . GLN A 1 117 ? -2.759 -10.824 -10.881 1.00 88.31 117 GLN A N 1
ATOM 911 C CA . GLN A 1 117 ? -1.735 -11.864 -11.080 1.00 88.31 117 GLN A CA 1
ATOM 912 C C . GLN A 1 117 ? -0.427 -11.366 -11.695 1.00 88.31 117 GLN A C 1
ATOM 914 O O . GLN A 1 117 ? 0.577 -12.079 -11.672 1.00 88.31 117 GLN A O 1
ATOM 919 N N . ARG A 1 118 ? -0.411 -10.171 -12.286 1.00 90.12 118 ARG A N 1
ATOM 920 C CA . ARG A 1 118 ? 0.740 -9.647 -13.026 1.00 90.12 118 ARG A CA 1
ATOM 921 C C . ARG A 1 118 ? 1.037 -8.217 -12.621 1.00 90.12 118 ARG A C 1
ATOM 923 O O . ARG A 1 118 ? 0.139 -7.420 -12.373 1.00 90.12 118 ARG A O 1
ATOM 930 N N . PHE A 1 119 ? 2.321 -7.887 -12.634 1.00 89.50 119 PHE A N 1
ATOM 931 C CA . PHE A 1 119 ? 2.795 -6.529 -12.429 1.00 89.50 119 PHE A CA 1
ATOM 932 C C . PHE A 1 119 ? 3.361 -5.973 -13.727 1.00 89.50 119 PHE A C 1
ATOM 934 O O . PHE A 1 119 ? 4.095 -6.666 -14.432 1.00 89.50 119 PHE A O 1
ATOM 941 N N . ILE A 1 120 ? 3.071 -4.706 -14.002 1.00 88.38 120 ILE A N 1
ATOM 942 C CA . ILE A 1 120 ? 3.925 -3.886 -14.858 1.00 88.38 120 ILE A CA 1
ATOM 943 C C . ILE A 1 120 ? 4.853 -3.089 -13.948 1.00 88.38 120 ILE A C 1
ATOM 945 O O . ILE A 1 120 ? 4.401 -2.543 -12.944 1.00 88.38 120 ILE A O 1
ATOM 949 N N . VAL A 1 121 ? 6.146 -3.050 -14.261 1.00 84.88 121 VAL A N 1
ATOM 950 C CA . VAL A 1 121 ? 7.141 -2.329 -13.459 1.00 84.88 121 VAL A CA 1
ATOM 951 C C . VAL A 1 121 ? 8.050 -1.540 -14.388 1.00 84.88 121 VAL A C 1
ATOM 953 O O . VAL A 1 121 ? 8.533 -2.068 -15.389 1.00 84.88 121 VAL A O 1
ATOM 956 N N . LEU A 1 122 ? 8.287 -0.275 -14.056 1.00 78.19 122 LEU A N 1
ATOM 957 C CA . LEU A 1 122 ? 9.303 0.536 -14.710 1.00 78.19 122 LEU A CA 1
ATOM 958 C C . LEU A 1 122 ? 10.673 0.059 -14.239 1.00 78.19 122 LEU A C 1
ATOM 960 O O . LEU A 1 122 ? 10.980 0.146 -13.056 1.00 78.19 122 LEU A O 1
ATOM 964 N N . LYS A 1 123 ? 11.479 -0.451 -15.167 1.00 73.19 123 LYS A N 1
ATOM 965 C CA . LYS A 1 123 ? 12.855 -0.880 -14.921 1.00 73.19 123 LYS A CA 1
ATOM 966 C C . LYS A 1 123 ? 13.813 0.225 -15.361 1.00 73.19 123 LYS A C 1
ATOM 968 O O . LYS A 1 123 ? 13.629 0.796 -16.433 1.00 73.19 123 LYS A O 1
ATOM 973 N N . ASP A 1 124 ? 14.854 0.469 -14.572 1.00 68.06 124 ASP A N 1
ATOM 974 C CA . ASP A 1 124 ? 15.991 1.269 -15.027 1.00 68.06 124 ASP A CA 1
ATOM 975 C C . ASP A 1 124 ? 16.815 0.458 -16.021 1.00 68.06 124 ASP A C 1
ATOM 977 O O . ASP A 1 124 ? 17.251 -0.663 -15.731 1.00 68.06 124 ASP A O 1
ATOM 981 N N . VAL A 1 125 ? 16.983 1.001 -17.217 1.00 62.12 125 VAL A N 1
ATOM 982 C CA . VAL A 1 125 ? 17.732 0.355 -18.289 1.00 62.12 125 VAL A CA 1
ATOM 983 C C . VAL A 1 125 ? 18.998 1.169 -18.488 1.00 62.12 125 VAL A C 1
ATOM 985 O O . VAL A 1 125 ? 18.932 2.383 -18.683 1.00 62.12 125 VAL A O 1
ATOM 988 N N . LYS A 1 126 ? 20.166 0.519 -18.434 1.00 62.38 126 LYS A N 1
ATOM 989 C CA . LYS A 1 126 ? 21.414 1.209 -18.771 1.00 62.38 126 LYS A CA 1
ATOM 990 C C . LYS A 1 126 ? 21.325 1.682 -20.231 1.00 62.38 126 LYS A C 1
ATOM 992 O O . LYS A 1 126 ? 20.775 0.949 -21.050 1.00 62.38 126 LYS A O 1
ATOM 997 N N . PRO A 1 127 ? 21.896 2.842 -20.601 1.00 58.50 127 PRO A N 1
ATOM 998 C CA . PRO A 1 127 ? 21.818 3.368 -21.970 1.00 58.50 127 PRO A CA 1
ATOM 999 C C . PRO A 1 127 ? 22.320 2.408 -23.063 1.00 58.50 127 PRO A C 1
ATOM 1001 O O . PRO A 1 127 ? 21.946 2.550 -24.221 1.00 58.50 127 PRO A O 1
ATOM 1004 N N . THR A 1 128 ? 23.151 1.426 -22.709 1.00 56.94 128 THR A N 1
ATOM 1005 C CA . THR A 1 128 ? 23.660 0.388 -23.620 1.00 56.94 128 THR A CA 1
ATOM 1006 C C . THR A 1 128 ? 22.660 -0.730 -23.925 1.00 56.94 128 THR A C 1
ATOM 1008 O O . THR A 1 128 ? 22.868 -1.463 -24.882 1.00 56.94 128 THR A O 1
ATOM 1011 N N . ASP A 1 129 ? 21.576 -0.843 -23.156 1.00 56.72 129 ASP A N 1
ATOM 1012 C CA . ASP A 1 129 ? 20.511 -1.844 -23.325 1.00 56.72 129 ASP A CA 1
ATOM 1013 C C . ASP A 1 129 ? 19.297 -1.255 -24.088 1.00 56.72 129 ASP A C 1
ATOM 1015 O O . ASP A 1 129 ? 18.174 -1.759 -23.999 1.00 56.72 129 ASP A O 1
ATOM 1019 N N . ALA A 1 130 ? 19.491 -0.131 -24.789 1.00 56.12 130 ALA A N 1
ATOM 1020 C CA . ALA A 1 130 ? 18.432 0.624 -25.450 1.00 56.12 130 ALA A CA 1
ATOM 1021 C C . ALA A 1 130 ? 17.833 -0.134 -26.655 1.00 56.12 130 ALA A C 1
ATOM 1023 O O . ALA A 1 130 ? 18.327 -0.041 -27.770 1.00 56.12 130 ALA A O 1
ATOM 1024 N N . LEU A 1 131 ? 16.723 -0.833 -26.391 1.00 56.12 131 LEU A N 1
ATOM 1025 C CA . LEU A 1 131 ? 15.671 -1.283 -27.315 1.00 56.12 131 LEU A CA 1
ATOM 1026 C C . LEU A 1 131 ? 16.127 -1.960 -28.622 1.00 56.12 131 LEU A C 1
ATOM 1028 O O . LEU A 1 131 ? 16.277 -1.316 -29.661 1.00 56.12 131 LEU A O 1
ATOM 1032 N N . GLU A 1 132 ? 16.093 -3.294 -28.633 1.00 59.44 132 GLU A N 1
ATOM 1033 C CA . GLU A 1 132 ? 15.724 -4.030 -29.847 1.00 59.44 132 GLU A CA 1
ATOM 1034 C C . GLU A 1 132 ? 14.228 -3.773 -30.130 1.00 59.44 132 GLU A C 1
ATOM 1036 O O . GLU A 1 132 ? 13.354 -4.498 -29.676 1.00 59.44 132 GLU A O 1
ATOM 1041 N N . GLN A 1 133 ? 13.942 -2.665 -30.821 1.00 63.19 133 GLN A N 1
ATOM 1042 C CA . GLN A 1 133 ? 12.694 -2.339 -31.526 1.00 63.19 133 GLN A CA 1
ATOM 1043 C C . GLN A 1 133 ? 11.368 -2.355 -30.720 1.00 63.19 133 GLN A C 1
ATOM 1045 O O . GLN A 1 133 ? 10.803 -3.391 -30.384 1.00 63.19 133 GLN A O 1
ATOM 1050 N N . ILE A 1 134 ? 10.743 -1.180 -30.555 1.00 68.50 134 ILE A N 1
ATOM 1051 C CA . ILE A 1 134 ? 9.311 -1.103 -30.210 1.00 68.50 134 ILE A CA 1
ATOM 1052 C C . ILE A 1 134 ? 8.495 -1.322 -31.490 1.00 68.50 134 ILE A C 1
ATOM 1054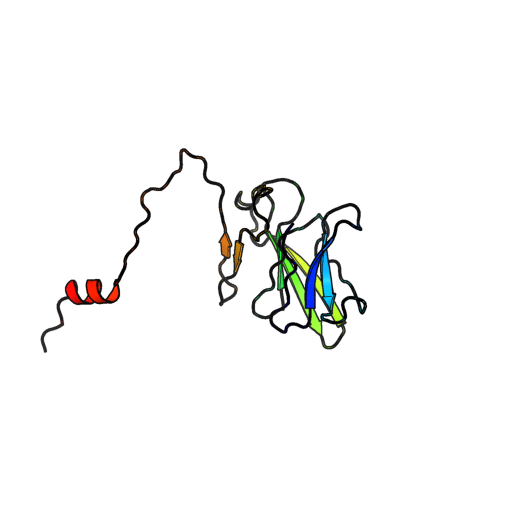 O O . ILE A 1 134 ? 8.514 -0.482 -32.391 1.00 68.50 134 ILE A O 1
ATOM 1058 N N . VAL A 1 135 ? 7.753 -2.429 -31.570 1.00 77.94 135 VAL A N 1
ATOM 1059 C CA . VAL A 1 135 ? 6.804 -2.684 -32.666 1.00 77.94 135 VAL A CA 1
ATOM 1060 C C . VAL A 1 135 ? 5.407 -2.257 -32.232 1.00 77.94 135 VAL A C 1
ATOM 1062 O O . VAL A 1 135 ? 4.767 -2.907 -31.407 1.00 77.94 135 VAL A O 1
ATOM 1065 N N . ILE A 1 136 ? 4.916 -1.163 -32.810 1.00 80.81 136 ILE A N 1
ATOM 1066 C CA . ILE A 1 136 ? 3.530 -0.724 -32.640 1.00 80.81 136 ILE A CA 1
ATOM 1067 C C . ILE A 1 136 ? 2.729 -1.243 -33.831 1.00 80.81 136 ILE A C 1
ATOM 1069 O O . ILE A 1 136 ? 2.927 -0.794 -34.958 1.00 80.81 136 ILE A O 1
ATOM 1073 N N . VAL A 1 137 ? 1.802 -2.169 -33.583 1.00 79.81 137 VAL A N 1
ATOM 1074 C CA . VAL A 1 137 ? 0.847 -2.620 -34.601 1.00 79.81 137 VAL A CA 1
ATOM 1075 C C . VAL A 1 137 ? -0.475 -1.900 -34.383 1.00 79.81 137 VAL A C 1
ATOM 1077 O O . VAL A 1 137 ? -1.201 -2.170 -33.428 1.00 79.81 137 VAL A O 1
ATOM 1080 N N . GLN A 1 138 ? -0.792 -0.978 -35.283 1.00 83.50 138 GLN A N 1
ATOM 1081 C CA . GLN A 1 138 ? -2.106 -0.345 -35.341 1.00 83.50 138 GLN A CA 1
ATOM 1082 C C . GLN A 1 138 ? -2.998 -1.118 -36.310 1.00 83.50 138 GLN A C 1
ATOM 1084 O O . GLN A 1 138 ? -2.510 -1.693 -37.280 1.00 83.50 138 GLN A O 1
ATOM 1089 N N . ASN A 1 139 ? -4.307 -1.140 -36.051 1.00 85.56 139 ASN A N 1
ATOM 1090 C CA . ASN A 1 139 ? -5.285 -1.831 -36.899 1.00 85.56 139 ASN A CA 1
ATOM 1091 C C . ASN A 1 139 ? -4.973 -3.326 -37.128 1.00 85.56 139 ASN A C 1
ATOM 1093 O O . ASN A 1 139 ? -5.285 -3.870 -38.186 1.00 85.56 139 ASN A O 1
ATOM 1097 N N . TRP A 1 140 ? -4.379 -4.000 -36.135 1.00 84.75 140 TRP A N 1
ATOM 1098 C CA . TRP A 1 140 ? -3.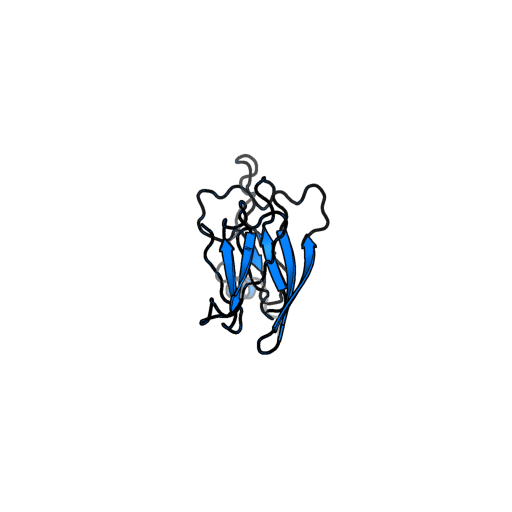976 -5.415 -36.202 1.00 84.75 140 TRP A CA 1
ATOM 1099 C C . TRP A 1 140 ? -5.078 -6.331 -36.757 1.00 84.75 140 TRP A C 1
ATOM 1101 O O . TRP A 1 140 ? -4.806 -7.216 -37.560 1.00 84.75 140 TRP A O 1
ATOM 1111 N N . THR A 1 141 ? -6.330 -6.101 -36.367 1.00 85.19 141 THR A N 1
ATOM 1112 C CA . THR A 1 141 ? -7.478 -6.887 -36.828 1.00 85.19 141 THR A CA 1
ATOM 1113 C C . THR A 1 141 ? -7.752 -6.730 -38.323 1.00 85.19 141 THR A C 1
ATOM 1115 O O . THR A 1 141 ? -8.134 -7.705 -38.966 1.00 85.19 141 THR A O 1
ATOM 1118 N N . GLU A 1 142 ? -7.538 -5.547 -38.900 1.00 87.38 142 GLU A N 1
ATOM 1119 C CA . GLU A 1 142 ? -7.658 -5.332 -40.349 1.00 87.38 142 GLU A CA 1
ATOM 1120 C C . GLU A 1 142 ? -6.470 -5.930 -41.106 1.00 87.38 142 GLU A C 1
ATOM 1122 O O . GLU A 1 142 ? -6.649 -6.542 -42.161 1.00 87.38 142 GLU A O 1
ATOM 1127 N N . GLU A 1 143 ? -5.270 -5.838 -40.534 1.00 83.25 143 GLU A N 1
ATOM 1128 C CA . GLU A 1 143 ? -4.075 -6.471 -41.095 1.00 83.25 143 GLU A CA 1
ATOM 1129 C C . GLU A 1 143 ? -4.199 -8.002 -41.108 1.00 83.25 143 GLU A C 1
ATOM 1131 O O . GLU A 1 143 ? -3.897 -8.653 -42.108 1.00 83.25 143 GLU A O 1
ATOM 1136 N N . LEU A 1 144 ? -4.738 -8.589 -40.038 1.00 85.38 144 LEU A N 1
ATOM 1137 C CA . LEU A 1 144 ? -5.010 -10.020 -39.957 1.00 85.38 144 LEU A CA 1
ATOM 1138 C C . LEU A 1 144 ? -6.020 -10.462 -41.025 1.00 85.38 144 LEU A C 1
ATOM 1140 O O . LEU A 1 144 ? -5.787 -11.450 -41.718 1.00 85.38 144 LEU A O 1
ATOM 1144 N N . LYS A 1 145 ? -7.115 -9.712 -41.211 1.00 85.12 145 LYS A N 1
ATOM 1145 C CA . LYS A 1 145 ? -8.113 -9.995 -42.260 1.00 85.12 145 LYS A CA 1
ATOM 1146 C C . LYS A 1 145 ? -7.522 -9.932 -43.668 1.00 85.12 145 LYS A C 1
ATOM 1148 O O . LYS A 1 145 ? -7.974 -10.675 -44.534 1.00 85.12 145 LYS A O 1
ATOM 1153 N N . ARG A 1 146 ? -6.550 -9.044 -43.913 1.00 82.00 146 ARG A N 1
ATOM 1154 C CA . ARG A 1 146 ? -5.839 -8.957 -45.199 1.00 82.00 146 ARG A CA 1
ATOM 1155 C C . ARG A 1 146 ? -4.897 -10.134 -45.427 1.00 82.00 146 ARG A C 1
ATOM 1157 O O . ARG A 1 146 ? -4.749 -10.565 -46.565 1.00 82.00 146 ARG A O 1
ATOM 1164 N N . ARG A 1 147 ? -4.241 -10.623 -44.372 1.00 83.00 147 ARG A N 1
ATOM 1165 C CA . ARG A 1 147 ? -3.195 -11.652 -44.475 1.00 83.00 147 ARG A CA 1
ATOM 1166 C C . ARG A 1 147 ? -3.696 -13.085 -44.374 1.00 83.00 147 ARG A C 1
ATOM 1168 O O . ARG A 1 147 ? -2.985 -13.985 -44.808 1.00 83.00 147 ARG A O 1
ATOM 1175 N N . VAL A 1 148 ? -4.885 -13.315 -43.823 1.00 83.62 148 VAL A N 1
ATOM 1176 C CA . VAL A 1 148 ? -5.479 -14.654 -43.752 1.00 83.62 148 VAL A CA 1
ATOM 1177 C C . VAL A 1 148 ? -6.442 -14.850 -44.930 1.00 83.62 148 VAL A C 1
ATOM 1179 O O . VAL A 1 148 ? -7.454 -14.148 -45.005 1.00 83.62 148 VAL A O 1
ATOM 1182 N N . PRO A 1 149 ? -6.183 -15.804 -45.847 1.00 69.31 149 PRO A N 1
ATOM 1183 C CA . PRO A 1 149 ? -7.140 -16.177 -46.880 1.00 69.31 149 PRO A CA 1
ATOM 1184 C C . PRO A 1 149 ? -8.430 -16.668 -46.226 1.00 69.31 149 PRO A C 1
ATOM 1186 O O . PRO A 1 149 ? -8.399 -17.516 -45.332 1.00 69.31 149 PRO A O 1
ATOM 1189 N N . ARG A 1 150 ? -9.580 -16.146 -46.659 1.00 66.69 150 ARG A N 1
ATOM 1190 C CA . ARG A 1 150 ? -10.865 -16.684 -46.199 1.00 66.69 150 ARG A CA 1
ATOM 1191 C C . ARG A 1 150 ? -10.966 -18.142 -46.657 1.00 66.69 150 ARG A C 1
ATOM 1193 O O . ARG A 1 150 ? -10.682 -18.396 -47.829 1.00 66.69 150 ARG A O 1
ATOM 1200 N N . PRO A 1 151 ? -11.377 -19.084 -45.791 1.00 58.34 151 PRO A N 1
ATOM 1201 C CA . PRO A 1 151 ? -11.661 -20.435 -46.245 1.00 58.34 151 PRO A CA 1
ATOM 1202 C C . PRO A 1 151 ? -12.741 -20.369 -47.330 1.00 58.34 151 PRO A C 1
ATOM 1204 O O . PRO A 1 151 ? -13.752 -19.677 -47.165 1.00 58.34 151 PRO A O 1
ATOM 1207 N N . ALA A 1 152 ? -12.475 -21.021 -48.464 1.00 59.12 152 ALA A N 1
ATOM 1208 C CA . ALA A 1 152 ? -13.449 -21.161 -49.535 1.00 59.12 152 ALA A CA 1
ATOM 1209 C C . ALA A 1 152 ? -14.678 -21.901 -48.989 1.00 59.12 152 ALA A C 1
ATOM 1211 O O . ALA A 1 152 ? -14.542 -22.840 -48.204 1.00 59.12 152 ALA A O 1
ATOM 1212 N N . LYS A 1 153 ? -15.855 -21.395 -49.355 1.00 47.59 153 LYS A N 1
ATOM 1213 C CA . LYS A 1 153 ? -17.153 -21.951 -48.975 1.00 47.59 153 LYS A CA 1
ATOM 1214 C C . LYS A 1 153 ? -17.398 -23.296 -49.646 1.00 47.59 153 LYS A C 1
ATOM 1216 O O . LYS A 1 153 ? -16.965 -23.431 -50.811 1.00 47.59 153 LYS A O 1
#

Secondary structure (DSSP, 8-state):
-PPPEE-TTSSEEEEEE-TTSS-EEEEEESS-TTS--EE--SS-EEEEEE-TTSSEEEEEESSSSS--EEEEEEEEETTEEEEEEEEESS--SSPPTT----TT--S-SEEE-TTSS-EEEPPP--GGG--S-----SSHHHHHHHHSPPPP-

=== Feature glossary ===
Feature key, reading from the visual/contextual features back to the raw sequence:

Rendered structure images. Structure images are PyMOL renders from six orthogonal camera directions. Cartoon representation draws helices as coils and strands as arrows; sticks shows the backbone as bonds; surface shows the solvent-excluded envelope. Rainbow coloring maps sequence position to hue (blue→red, N→C); chain coloring assigns a distinct color per polypeptide.

Contact-map, Ramachandran, and PAE plots. Three diagnostic plots accompany the record. The Cα contact map visualizes the tertiary structure as a 2D adjacency matrix (8 Å cutoff, sequence-local contacts suppressed). The Ramachandran plot shows the distribution of backbone (φ, ψ) torsions, with points in the α and β basins reflecting secondary structure content. The PAE plot shows AlphaFold's inter-residue confidence as a color matrix.

InterPro / GO / CATH / organism. The annotation block draws on four external resources. InterPro: which protein families and domains the sequence belongs to. GO: standardized terms for what the protein does, what process it participates in, and where in the cell it acts. CATH: which structural fold it has in the CATH hierarchy. Organism: the species of origin.

Nearest PDB structures. Structural nearest neighbors (via Foldseek easy-search vs the PDB). Reported per hit: target PDB id, E-value, and alignment TM-score. A TM-score above ~0.5 is the conventional threshold for 'same fold'.

Predicted aligned error. Predicted aligned error is AlphaFold's pairwise confidence. Unlike pLDDT (per-residue), PAE is per-residue-pair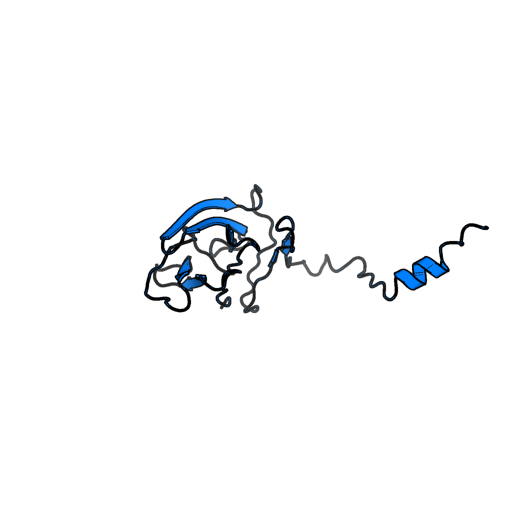 and captures whether two parts of the structure are correctly placed relative to each other. Units are ångströms of expected positional error.

Solvent-accessible surface area. SASA measures how much of the protein is reachable by solvent. It is computed by rolling a water-sized probe over the atomic surface and summing the exposed area (Å²). Per-residue SASA distinguishes core (buried, low SASA) from surface (exposed, high SASA) residues; total SASA is a whole-molecule size measure.

B-factor. Crystallographic B-factors measure how much each atom's electron density is smeared out, in Å². They rise in mobile loops and surface residues and fall in the buried interior. In AlphaFold models this column is repurposed to hold pLDDT instead.

pLDDT. For AlphaFold models, the B-factor field carries pLDDT — the model's own estimate of local accuracy on a 0–100 scale. Regions with pLDDT<50 should be treated as essentially unmodeled; they often correspond to intrinsically disordered segments.

Backbone torsions (φ/ψ). φ (phi) and ψ (psi) are the two rotatable backbone dihedrals per residue: φ is the C(i-1)–N–Cα–C torsion, ψ is the N–Cα–C–N(i+1) torsion, both in degrees on (−180°, 180°]. α-helical residues cluster near (−60°, −45°); β-strand residues near (−120°, +130°). A Ramachandran plot is simply a scatter of (φ, ψ) for every residue.

Radius of gyration, Cα contacts, bounding box. Radius of gyration (Rg) is the root-mean-square distance of Cα atoms from their centroid — a single number for overall size and compactness. A globular domain of N residues has Rg ≈ 2.2·N^0.38 Å; an extended or disordered chain has a much larger Rg. The Cα contact count is the number of residue pairs whose Cα atoms are within 8 Å and are more than four positions apart in sequence — a standard proxy for tertiary packing density. The bounding box is the smallest axis-aligned box enclosing all Cα atoms.

Secondary structure (3-state, P-SEA). Three-state secondary structure (P-SEA) collapses the eight DSSP classes into helix (a), strand (b), and coil (c). P-SEA assigns these from Cα geometry alone — distances and angles — without requiring backbone oxygens, so it works on any Cα trace.

Secondary structure (8-state, DSSP). Secondary structure is the local, repeating backbone conformation. DSSP classifies it into eight states by reading the hydrogen-bond network: three helix types (H, G, I), two β types (E, B), two non-regular types (T, S), and unstructured coil (-).

Foldseek 3Di. The Foldseek 3Di string encodes local tertiary geometry as a 20-letter alphabet — one character per residue — derived from the relative positions of nearby Cα atoms. Unlike the amino-acid sequence, 3Di is a direct function of the 3D structure, so two proteins with the same fold have similar 3Di strings even at low sequence identity.

mmCIF coordinates. Structure coordinates are given as an mmCIF _atom_site loop: one row per atom with element, residue name, chain id, sequence number, and x/y/z position in Å. Only the four main-chain atoms per residue are included here; side chains are omitted to keep the record compact.

Sequence. This is the polypeptide sequence — one letter per residue, N-terminus first. Length ranges from a few dozen residues for small domains to over a thousand for large multi-domain proteins.